Protein AF-A0A9W5R0R6-F1 (afdb_monomer_lite)

Structure (mmCIF, N/CA/C/O backbone):
data_AF-A0A9W5R0R6-F1
#
_entry.id   AF-A0A9W5R0R6-F1
#
loop_
_atom_site.group_PDB
_atom_site.id
_atom_site.type_symbol
_atom_site.label_atom_id
_atom_site.label_alt_id
_atom_site.label_comp_id
_atom_site.label_asym_id
_atom_site.label_entity_id
_atom_site.label_seq_id
_atom_site.pdbx_PDB_ins_code
_atom_site.Cartn_x
_atom_site.Cartn_y
_atom_site.Cartn_z
_atom_site.occupancy
_atom_site.B_iso_or_equiv
_atom_site.auth_seq_id
_atom_site.auth_comp_id
_atom_site.auth_asym_id
_atom_site.auth_atom_id
_atom_site.pdbx_PDB_model_num
ATOM 1 N N . MET A 1 1 ? 12.441 14.322 -25.280 1.00 70.88 1 MET A N 1
ATOM 2 C CA . MET A 1 1 ? 11.298 13.431 -24.972 1.00 70.88 1 MET A CA 1
ATOM 3 C C . MET A 1 1 ? 11.654 12.662 -23.707 1.00 70.88 1 MET A C 1
ATOM 5 O O . MET A 1 1 ? 12.817 12.294 -23.587 1.00 70.88 1 MET A O 1
ATOM 9 N N . ARG A 1 2 ? 10.747 12.500 -22.731 1.00 80.75 2 ARG A N 1
ATOM 10 C CA . ARG A 1 2 ? 11.072 11.691 -21.540 1.00 80.75 2 ARG A CA 1
ATOM 11 C C . ARG A 1 2 ? 11.192 10.217 -21.958 1.00 80.75 2 ARG A C 1
ATOM 13 O O . ARG A 1 2 ? 10.350 9.786 -22.744 1.00 80.75 2 ARG A O 1
ATOM 20 N N . PRO A 1 3 ? 12.220 9.484 -21.496 1.00 85.38 3 PRO A N 1
ATOM 21 C CA . PRO A 1 3 ? 12.366 8.069 -21.813 1.00 85.38 3 PRO A CA 1
ATOM 22 C C . PRO A 1 3 ? 11.182 7.279 -21.253 1.00 85.38 3 PRO A C 1
ATOM 24 O O . PRO A 1 3 ? 10.657 7.603 -20.185 1.00 85.38 3 PRO A O 1
ATOM 27 N N . GLU A 1 4 ? 10.749 6.264 -21.996 1.00 92.56 4 GLU A N 1
ATOM 28 C CA . GLU A 1 4 ? 9.673 5.383 -21.557 1.00 92.56 4 GLU A CA 1
ATOM 29 C C . GLU A 1 4 ? 10.165 4.476 -20.423 1.00 92.56 4 GLU A C 1
ATOM 31 O 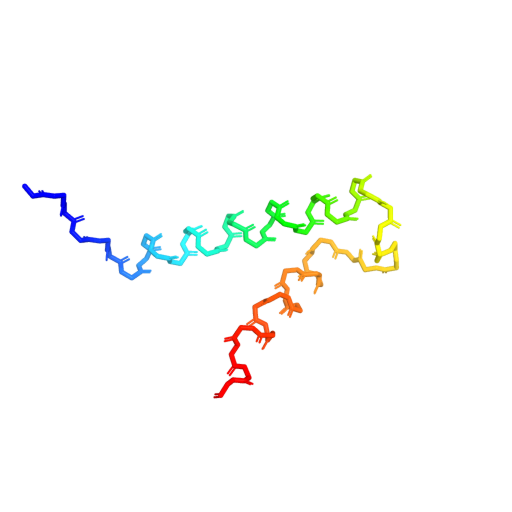O . GLU A 1 4 ? 11.303 4.005 -20.440 1.00 92.56 4 GLU A O 1
ATOM 36 N N . MET A 1 5 ? 9.318 4.246 -19.417 1.00 93.62 5 MET A N 1
ATOM 37 C CA . MET A 1 5 ? 9.688 3.392 -18.290 1.00 93.62 5 MET A CA 1
ATOM 38 C C . MET A 1 5 ? 9.760 1.928 -18.716 1.00 93.62 5 MET A C 1
ATOM 40 O O . MET A 1 5 ? 8.856 1.419 -19.390 1.00 93.62 5 MET A O 1
ATOM 44 N N . THR A 1 6 ? 10.785 1.227 -18.236 1.00 95.88 6 THR A N 1
ATOM 45 C CA . THR A 1 6 ? 10.856 -0.230 -18.353 1.00 95.88 6 THR A CA 1
ATOM 46 C C . THR A 1 6 ? 9.725 -0.883 -17.555 1.00 95.88 6 THR A C 1
ATOM 48 O O . THR A 1 6 ? 9.151 -0.283 -16.641 1.00 95.88 6 THR A O 1
ATOM 51 N N . ASN A 1 7 ? 9.397 -2.136 -17.874 1.00 94.88 7 ASN A N 1
ATOM 52 C CA . ASN A 1 7 ? 8.401 -2.887 -17.104 1.00 94.88 7 ASN A CA 1
ATOM 53 C C . ASN A 1 7 ? 8.794 -3.005 -15.628 1.00 94.88 7 ASN A C 1
ATOM 55 O O . ASN A 1 7 ? 7.942 -2.869 -14.759 1.00 94.88 7 ASN A O 1
ATOM 59 N N . GLU A 1 8 ? 10.081 -3.167 -15.336 1.00 95.00 8 GLU A N 1
ATOM 60 C CA . GLU A 1 8 ? 10.582 -3.204 -13.963 1.00 95.00 8 GLU A CA 1
ATOM 61 C C . GLU A 1 8 ? 10.328 -1.878 -13.222 1.00 95.00 8 GLU A C 1
ATOM 63 O O . GLU A 1 8 ? 9.781 -1.869 -12.121 1.00 95.00 8 GLU A O 1
ATOM 68 N N . GLN A 1 9 ? 10.624 -0.741 -13.858 1.00 93.75 9 GLN A N 1
ATOM 69 C CA . GLN A 1 9 ? 10.348 0.580 -13.284 1.00 93.75 9 GLN A CA 1
ATOM 70 C C . GLN A 1 9 ? 8.848 0.802 -13.050 1.00 93.75 9 GLN A C 1
ATOM 72 O O . GLN A 1 9 ? 8.458 1.359 -12.023 1.00 93.75 9 GLN A O 1
ATOM 77 N N . LYS A 1 10 ? 7.998 0.327 -13.971 1.00 93.75 10 LYS A N 1
ATOM 78 C CA . LYS A 1 10 ? 6.536 0.341 -13.809 1.00 93.75 10 LYS A CA 1
ATOM 79 C C . LYS A 1 10 ? 6.105 -0.478 -12.588 1.00 93.75 10 LYS A C 1
ATOM 81 O O . LYS A 1 10 ? 5.257 -0.014 -11.829 1.00 93.75 10 LYS A O 1
ATOM 86 N N . MET A 1 11 ? 6.714 -1.642 -12.360 1.00 92.88 11 MET A N 1
ATOM 87 C CA . MET A 1 11 ? 6.414 -2.485 -11.198 1.00 92.88 11 MET A CA 1
ATOM 88 C C . MET A 1 11 ? 6.810 -1.823 -9.876 1.00 92.88 11 MET A C 1
ATOM 90 O O . MET A 1 11 ? 5.9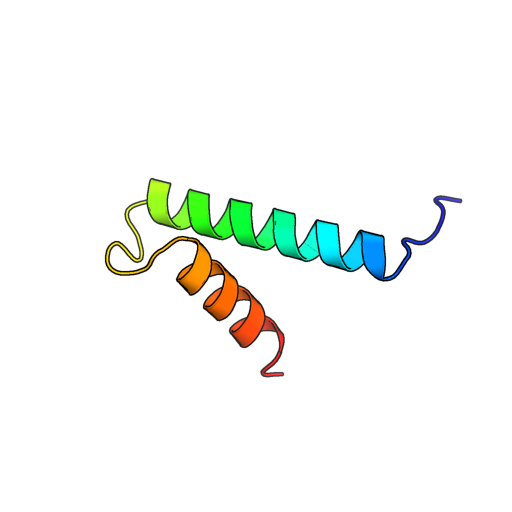95 -1.800 -8.955 1.00 92.88 11 MET A O 1
ATOM 94 N N . TYR A 1 12 ? 8.004 -1.227 -9.782 1.00 93.81 12 TYR A N 1
ATOM 95 C CA . TYR A 1 12 ? 8.401 -0.491 -8.573 1.00 93.81 12 TYR A CA 1
ATOM 96 C C . TYR A 1 12 ? 7.479 0.696 -8.294 1.00 93.81 12 TYR A C 1
ATOM 98 O O . TYR A 1 12 ? 7.113 0.933 -7.143 1.00 93.81 12 TYR A O 1
ATOM 106 N N . PHE A 1 13 ? 7.070 1.415 -9.342 1.00 93.00 13 PHE A N 1
ATOM 107 C CA . PHE A 1 13 ? 6.126 2.519 -9.208 1.00 93.00 13 PHE A CA 1
ATOM 108 C C . PHE A 1 13 ? 4.773 2.046 -8.665 1.00 93.00 13 PHE A C 1
ATOM 110 O O . PHE A 1 13 ? 4.275 2.614 -7.695 1.00 93.00 13 PHE A O 1
ATOM 117 N N . LEU A 1 14 ? 4.202 0.990 -9.254 1.00 92.62 14 LEU A N 1
ATOM 118 C CA . LEU A 1 14 ? 2.934 0.411 -8.803 1.00 92.62 14 LEU A CA 1
ATOM 119 C C . LEU A 1 14 ? 3.019 -0.046 -7.348 1.00 92.62 14 LEU A C 1
ATO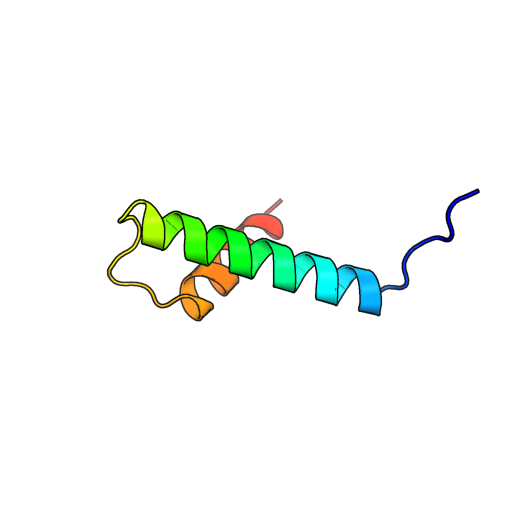M 121 O O . LEU A 1 14 ? 2.154 0.301 -6.549 1.00 92.62 14 LEU A O 1
ATOM 125 N N . TRP A 1 15 ? 4.084 -0.762 -6.988 1.00 92.19 15 TRP A N 1
ATOM 126 C CA . TRP A 1 15 ? 4.265 -1.251 -5.625 1.00 92.19 15 TRP A CA 1
ATOM 127 C C . TRP A 1 15 ? 4.403 -0.105 -4.615 1.00 92.19 15 TRP A C 1
ATOM 129 O O . TRP A 1 15 ? 3.722 -0.099 -3.590 1.00 92.19 15 TRP A O 1
ATOM 139 N N . GLY A 1 16 ? 5.234 0.898 -4.920 1.00 95.38 16 GLY A N 1
ATOM 140 C CA . GLY A 1 16 ? 5.416 2.067 -4.059 1.00 95.38 16 GLY A CA 1
ATOM 141 C C . GLY A 1 16 ? 4.128 2.873 -3.887 1.00 95.38 16 GLY A C 1
ATOM 142 O O . GLY A 1 16 ? 3.794 3.272 -2.771 1.00 95.38 16 GLY A O 1
ATOM 143 N N . TYR A 1 17 ? 3.370 3.055 -4.970 1.00 95.56 17 TYR A N 1
ATOM 144 C CA . TYR A 1 17 ? 2.066 3.712 -4.932 1.00 95.56 17 TYR A CA 1
ATOM 145 C C . TYR A 1 17 ? 1.076 2.944 -4.049 1.00 95.56 17 TYR A C 1
ATOM 147 O O . TYR A 1 17 ? 0.517 3.520 -3.116 1.00 95.56 17 TYR A O 1
ATOM 155 N N . SER A 1 18 ? 0.912 1.638 -4.278 1.00 95.56 18 SER A N 1
ATOM 156 C CA . SER A 1 18 ? 0.001 0.799 -3.492 1.00 95.56 18 SER A CA 1
ATOM 157 C C . SER A 1 18 ? 0.367 0.780 -2.011 1.00 95.56 18 SER A C 1
ATOM 159 O O . SER A 1 18 ? -0.524 0.857 -1.166 1.00 95.56 18 SER A O 1
ATOM 161 N N . ARG A 1 19 ? 1.664 0.737 -1.681 1.00 96.94 19 ARG A N 1
ATOM 162 C CA . ARG A 1 19 ? 2.123 0.822 -0.293 1.00 96.94 19 ARG A CA 1
ATOM 163 C C . ARG A 1 19 ? 1.738 2.148 0.349 1.00 96.94 19 ARG A C 1
ATOM 165 O O . ARG A 1 19 ? 1.166 2.137 1.436 1.00 96.94 19 ARG A O 1
ATOM 172 N N . ARG A 1 20 ? 1.996 3.276 -0.322 1.00 97.75 20 ARG A N 1
ATOM 173 C CA . ARG A 1 20 ? 1.646 4.588 0.237 1.00 97.75 20 ARG A CA 1
ATOM 174 C C . ARG A 1 20 ? 0.138 4.735 0.429 1.00 97.75 20 ARG A C 1
ATOM 176 O O . ARG A 1 20 ? -0.290 5.276 1.443 1.00 97.75 20 ARG A O 1
ATOM 183 N N . SER A 1 21 ? -0.667 4.230 -0.504 1.00 96.25 21 SER A N 1
ATOM 184 C CA . SER A 1 21 ? -2.124 4.197 -0.354 1.00 96.25 21 SER A CA 1
ATOM 185 C C . SER A 1 21 ? -2.561 3.355 0.845 1.00 96.25 21 SER A C 1
ATOM 187 O O . SER A 1 21 ? -3.400 3.804 1.616 1.00 96.25 21 SER A O 1
ATOM 189 N N . ALA A 1 22 ? -1.979 2.169 1.044 1.00 97.12 22 ALA A N 1
ATOM 190 C CA . ALA A 1 22 ? -2.289 1.328 2.198 1.00 97.12 22 ALA A CA 1
ATOM 191 C C . ALA A 1 22 ? -1.933 2.014 3.530 1.00 97.12 22 ALA A C 1
ATOM 193 O O . ALA A 1 22 ? -2.723 1.968 4.471 1.00 97.12 22 ALA A O 1
ATOM 194 N N . GLU A 1 23 ? -0.782 2.688 3.603 1.00 97.31 23 GLU A N 1
ATOM 195 C CA . GLU A 1 23 ? -0.369 3.459 4.784 1.00 97.31 23 GLU A CA 1
ATOM 196 C C . GLU A 1 23 ? -1.352 4.595 5.092 1.00 97.31 23 GLU A C 1
ATOM 198 O O . GLU A 1 23 ? -1.820 4.692 6.223 1.00 97.31 23 GLU A O 1
ATOM 203 N N . LEU A 1 24 ? -1.740 5.384 4.082 1.00 97.56 24 LEU A N 1
ATOM 204 C CA . LEU A 1 24 ? -2.727 6.462 4.229 1.00 97.56 24 LEU A CA 1
ATOM 205 C C . LEU A 1 24 ? -4.076 5.947 4.746 1.00 97.56 24 LEU A C 1
ATOM 207 O O . LEU A 1 24 ? -4.6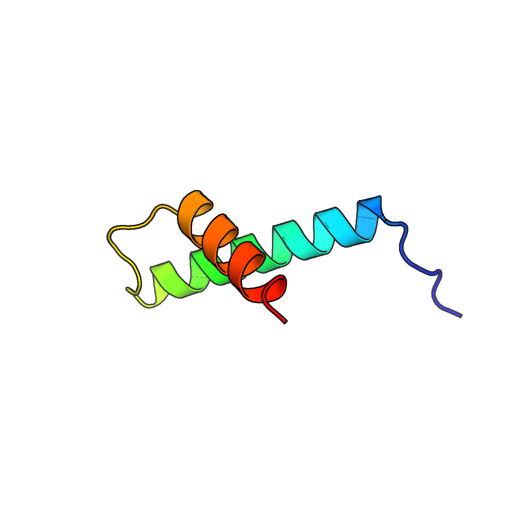42 6.524 5.669 1.00 97.56 24 LEU A O 1
ATOM 211 N N . LEU A 1 25 ? -4.565 4.825 4.212 1.00 96.06 25 LEU A N 1
ATOM 212 C CA . LEU A 1 25 ? -5.815 4.222 4.683 1.00 96.06 25 LEU A CA 1
ATOM 213 C C . LEU A 1 25 ? -5.738 3.835 6.169 1.00 96.06 25 LEU A C 1
ATOM 215 O O . LEU A 1 25 ? -6.710 4.017 6.903 1.00 96.06 25 LEU A O 1
ATOM 219 N N . LYS A 1 26 ? -4.583 3.343 6.640 1.00 95.44 26 LYS A N 1
ATOM 220 C CA . LYS A 1 26 ? -4.385 3.058 8.070 1.00 95.44 26 LYS A CA 1
ATOM 221 C C . LYS A 1 26 ? -4.254 4.330 8.906 1.00 95.44 26 LYS A C 1
ATOM 223 O O . LYS A 1 26 ? -4.793 4.357 10.011 1.00 95.44 26 LYS A O 1
ATOM 228 N N . GLU A 1 27 ? -3.579 5.362 8.396 1.00 96.88 27 GLU A N 1
ATOM 229 C CA . GLU A 1 27 ? -3.486 6.688 9.031 1.00 96.88 27 GLU A CA 1
ATOM 230 C C . GLU A 1 27 ? -4.887 7.308 9.229 1.00 96.88 27 GLU A C 1
ATOM 232 O O . GLU A 1 27 ? -5.165 7.880 10.282 1.00 96.88 27 GLU A O 1
ATOM 237 N N . GLU A 1 28 ? -5.808 7.102 8.282 1.00 97.06 28 GLU A N 1
ATOM 238 C CA . GLU A 1 28 ? -7.224 7.505 8.369 1.00 97.06 28 GLU A CA 1
ATOM 239 C C . GLU A 1 28 ? -8.073 6.608 9.293 1.00 97.06 28 GLU A C 1
ATOM 241 O O . GLU A 1 28 ? -9.252 6.872 9.538 1.00 97.06 28 GLU A O 1
ATOM 246 N N . GLY A 1 29 ? -7.489 5.538 9.839 1.00 95.44 29 GLY A N 1
ATOM 247 C CA . GLY A 1 29 ? -8.166 4.602 10.732 1.00 95.44 29 GLY A CA 1
ATOM 248 C C . GLY A 1 29 ? -9.091 3.608 10.024 1.00 95.44 29 GLY A C 1
ATOM 249 O O . GLY A 1 29 ? -9.920 2.985 10.694 1.00 95.44 29 GLY A O 1
ATOM 250 N N . LEU A 1 30 ? -8.952 3.439 8.708 1.00 95.19 30 LEU A N 1
ATOM 251 C CA . LEU A 1 30 ? -9.678 2.447 7.916 1.00 95.19 30 LEU A CA 1
ATOM 252 C C . LEU A 1 30 ? -8.969 1.083 7.961 1.00 95.19 30 LEU A C 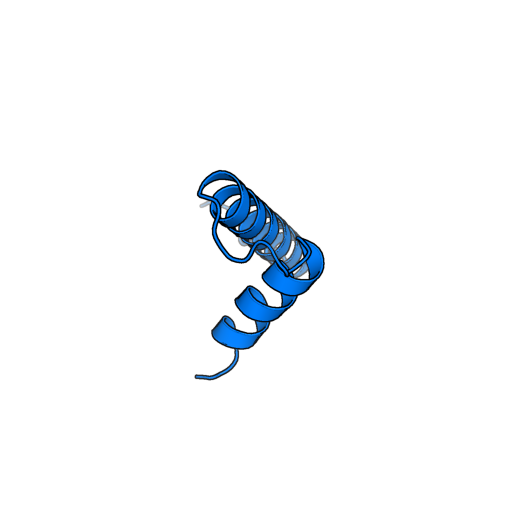1
ATOM 254 O O . LEU A 1 30 ? -7.769 0.997 8.220 1.00 95.19 30 LEU A O 1
ATOM 258 N N . PHE A 1 31 ? -9.728 0.010 7.708 1.00 93.38 31 PHE A N 1
ATOM 259 C CA . PHE A 1 31 ? -9.216 -1.365 7.561 1.00 93.38 31 PHE A CA 1
ATOM 260 C C . PHE A 1 31 ? -8.255 -1.800 8.684 1.00 93.38 31 PHE A C 1
ATOM 262 O O . PHE A 1 31 ? -7.153 -2.300 8.446 1.00 93.38 31 PHE A O 1
ATOM 269 N N . LYS A 1 32 ? -8.645 -1.547 9.940 1.00 90.56 32 LYS A N 1
ATOM 270 C CA . LYS A 1 32 ? -7.789 -1.767 11.121 1.00 90.56 32 LYS A CA 1
ATOM 271 C C . LYS A 1 32 ? -7.359 -3.225 11.287 1.00 90.56 32 LYS A C 1
ATOM 273 O O . LYS A 1 32 ? -6.277 -3.473 11.815 1.00 90.56 32 LYS A O 1
ATOM 278 N N . ASP A 1 33 ? -8.208 -4.137 10.838 1.00 96.12 33 ASP A N 1
ATOM 279 C CA . ASP A 1 33 ? -8.057 -5.588 10.839 1.00 96.12 33 ASP A CA 1
ATOM 280 C C . ASP A 1 33 ? -7.046 -6.101 9.807 1.00 96.12 33 ASP A C 1
ATOM 282 O O . ASP A 1 33 ? -6.482 -7.172 10.007 1.00 96.12 33 ASP A O 1
ATOM 286 N N . LEU A 1 34 ? -6.770 -5.328 8.753 1.00 95.75 34 LEU A N 1
ATOM 287 C CA . LEU A 1 34 ? -5.851 -5.723 7.691 1.00 95.75 34 LEU A CA 1
ATOM 288 C C . LEU A 1 34 ? -4.447 -5.166 7.916 1.00 95.75 34 LEU A C 1
ATOM 290 O O . LEU A 1 34 ? -4.246 -4.016 8.321 1.00 95.75 34 LEU A O 1
ATOM 294 N N . THR A 1 35 ? -3.441 -5.970 7.609 1.00 96.81 35 THR A N 1
ATOM 295 C CA . THR A 1 35 ? -2.052 -5.526 7.481 1.00 96.81 35 THR A CA 1
ATOM 296 C C . THR A 1 35 ? -1.863 -4.662 6.229 1.00 96.81 35 THR A C 1
ATOM 298 O O . THR A 1 35 ? -2.691 -4.642 5.318 1.00 96.81 35 THR A O 1
ATOM 301 N N . ILE A 1 36 ? -0.745 -3.931 6.170 1.00 95.69 36 ILE A N 1
ATOM 302 C CA . ILE A 1 36 ? -0.380 -3.146 4.980 1.00 95.69 36 ILE A CA 1
ATOM 303 C C . ILE A 1 36 ? -0.244 -4.051 3.749 1.00 95.69 36 ILE A C 1
ATOM 305 O O . ILE A 1 36 ? -0.723 -3.690 2.678 1.00 95.69 36 ILE A O 1
ATOM 309 N N . ASP A 1 37 ? 0.342 -5.238 3.901 1.00 95.44 37 ASP A N 1
ATOM 310 C CA . ASP A 1 37 ? 0.542 -6.170 2.789 1.00 95.44 37 ASP A CA 1
ATOM 311 C C . ASP A 1 37 ? -0.789 -6.733 2.265 1.00 95.44 37 ASP A C 1
ATOM 3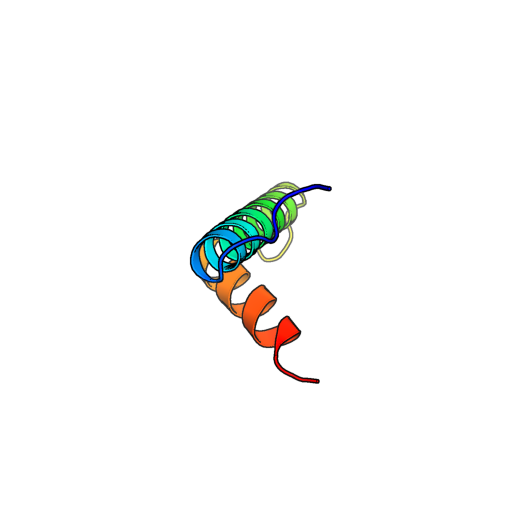13 O O . ASP A 1 37 ? -0.994 -6.801 1.051 1.00 95.44 37 ASP A O 1
ATOM 317 N N . GLU A 1 38 ? -1.732 -7.057 3.155 1.00 95.62 38 GLU A N 1
ATOM 318 C CA . GLU A 1 38 ? -3.089 -7.471 2.768 1.00 95.62 38 GLU A CA 1
ATOM 319 C C . GLU A 1 38 ? -3.837 -6.348 2.039 1.00 95.62 38 GLU A C 1
ATOM 321 O O . GLU A 1 38 ? -4.513 -6.596 1.037 1.00 95.62 38 GLU A O 1
ATOM 326 N N . LEU A 1 39 ? -3.676 -5.098 2.482 1.00 95.81 39 LEU A N 1
ATOM 327 C CA . LEU A 1 39 ? -4.244 -3.938 1.795 1.00 95.81 39 LEU A CA 1
ATOM 328 C C . LEU A 1 39 ? -3.637 -3.732 0.407 1.00 95.81 39 LEU A C 1
ATOM 330 O O . LEU A 1 39 ? -4.374 -3.499 -0.551 1.00 95.81 39 LEU A O 1
ATOM 334 N N . ILE A 1 40 ? -2.316 -3.860 0.270 1.00 95.38 40 ILE A N 1
ATOM 335 C CA . ILE A 1 40 ? -1.634 -3.783 -1.027 1.00 95.38 40 ILE A CA 1
ATOM 336 C C . ILE A 1 40 ? -2.181 -4.853 -1.976 1.00 95.38 40 ILE A C 1
ATOM 338 O O . ILE A 1 40 ? -2.517 -4.532 -3.117 1.00 95.38 40 ILE A O 1
ATOM 342 N N . GLN A 1 41 ? -2.335 -6.098 -1.512 1.00 93.44 41 GLN A N 1
ATOM 343 C CA . GLN A 1 41 ? -2.929 -7.164 -2.323 1.00 93.44 41 GLN A CA 1
ATOM 344 C C . GLN A 1 41 ? -4.343 -6.799 -2.778 1.00 93.44 41 GLN A C 1
ATOM 346 O O . GLN A 1 41 ? -4.634 -6.894 -3.968 1.00 93.44 41 GLN A O 1
ATOM 351 N N . LYS A 1 42 ? -5.204 -6.297 -1.882 1.00 92.25 42 LYS A N 1
ATOM 352 C CA . LYS A 1 42 ? -6.573 -5.884 -2.241 1.00 92.25 42 LYS A CA 1
ATOM 353 C C . LYS A 1 42 ? -6.605 -4.744 -3.260 1.00 92.25 42 LYS A C 1
ATOM 355 O O . LYS A 1 42 ? -7.409 -4.787 -4.191 1.00 92.25 42 LYS A O 1
ATOM 360 N N . LEU A 1 43 ? -5.724 -3.752 -3.121 1.00 91.44 43 LEU A N 1
ATOM 361 C CA . LEU A 1 43 ? -5.602 -2.634 -4.064 1.00 91.44 43 LEU A CA 1
ATOM 362 C C . LEU A 1 43 ? -5.182 -3.113 -5.462 1.00 91.44 43 LEU A C 1
ATOM 364 O O . LEU A 1 43 ? -5.741 -2.669 -6.466 1.00 91.44 43 LEU A O 1
ATOM 368 N N . LEU A 1 44 ? -4.232 -4.047 -5.531 1.00 89.25 44 LEU A N 1
ATOM 369 C CA . LEU A 1 44 ? -3.754 -4.622 -6.791 1.00 89.25 44 LEU A CA 1
ATOM 370 C C . LEU A 1 44 ? -4.774 -5.597 -7.414 1.00 89.25 44 LEU A C 1
ATOM 372 O O . LEU A 1 44 ? -4.961 -5.599 -8.631 1.00 89.25 44 LEU A O 1
ATOM 376 N N . GLU A 1 45 ? -5.495 -6.377 -6.604 1.00 87.62 45 GLU A N 1
ATOM 377 C CA . GLU A 1 45 ? -6.597 -7.245 -7.049 1.00 87.62 45 GLU A CA 1
ATOM 378 C C . GLU A 1 45 ? -7.753 -6.430 -7.648 1.00 87.62 45 GLU A C 1
ATOM 380 O O . GLU A 1 45 ? -8.289 -6.779 -8.699 1.00 87.62 45 GLU A O 1
ATOM 385 N N . GLY A 1 46 ? -8.132 -5.317 -7.012 1.00 76.06 46 GLY A N 1
ATOM 386 C CA . GLY A 1 46 ? -9.178 -4.425 -7.521 1.00 76.06 46 GLY A CA 1
ATOM 387 C C . GLY A 1 46 ? -8.822 -3.791 -8.870 1.00 76.06 46 GLY A C 1
ATOM 388 O O . GLY A 1 46 ? -9.701 -3.590 -9.706 1.00 76.06 46 GLY A O 1
ATOM 389 N N . ALA A 1 47 ? -7.534 -3.538 -9.117 1.00 65.94 47 ALA A N 1
ATOM 390 C CA . ALA A 1 47 ? -7.049 -2.973 -10.373 1.00 65.94 47 ALA A CA 1
ATOM 391 C C . ALA A 1 47 ? -7.114 -3.950 -11.564 1.00 65.94 47 ALA A C 1
ATOM 393 O O . ALA A 1 47 ? -7.107 -3.504 -12.710 1.00 65.94 47 ALA A O 1
ATOM 394 N N . THR A 1 48 ? -7.189 -5.263 -11.315 1.00 62.91 48 THR A N 1
ATOM 395 C CA . THR A 1 48 ? -7.153 -6.305 -12.361 1.00 62.91 48 THR A CA 1
ATOM 396 C C . THR A 1 48 ? -8.528 -6.858 -12.750 1.00 62.91 48 THR A C 1
ATOM 398 O O . THR A 1 48 ? -8.636 -7.533 -13.769 1.00 62.91 48 THR A O 1
ATOM 401 N N . LYS A 1 49 ? -9.598 -6.553 -11.999 1.00 60.34 49 LYS A N 1
ATOM 402 C CA . LYS A 1 49 ? -10.975 -7.027 -12.265 1.00 60.34 49 LYS A CA 1
ATOM 403 C C . LYS A 1 49 ? -11.790 -6.127 -13.217 1.00 60.34 49 LYS A C 1
ATOM 405 O O . LYS A 1 49 ? -12.944 -5.820 -12.919 1.00 60.34 49 LYS A O 1
ATOM 410 N N . LYS A 1 50 ? -11.217 -5.696 -14.344 1.00 50.41 50 LYS A N 1
ATOM 411 C CA . LYS A 1 50 ? -11.960 -4.997 -15.413 1.00 50.41 50 LYS A CA 1
ATOM 412 C C . LYS A 1 50 ? -12.193 -5.882 -16.624 1.00 50.41 50 LYS A C 1
ATOM 414 O O . LYS A 1 50 ? -11.250 -6.613 -16.989 1.00 50.41 50 LYS A O 1
#

Sequence (50 aa):
MRPEMTNEQKMYFLWGYSRRSAELLKEEGLFKDLTIDELIQKLLEGATKK

Foldseek 3Di:
DDDDDDPVRVVVVLQVVLLVVLVVCVVVVHPVVDDSVRSSVVVVVVVPPD

pLDDT: mean 90.53, std 10.5, range [50.41, 97.75]

Organism: NCBI:txid1053242

Secondary structure (DSSP, 8-state):
-PPPPPHHHHHHHHHHHHHHHHHHHHHTT--TTS-HHHHHHHHHHHHH--

Radius of gyration: 13.1 Å; chains: 1; bounding box: 24×21×36 Å